Protein AF-A0A8T4ZAD9-F1 (afdb_monomer_lite)

Radius of gyration: 11.97 Å; chains: 1; bounding box: 28×23×26 Å

Structure (mmCIF, N/CA/C/O backbone):
data_AF-A0A8T4ZAD9-F1
#
_entry.id   AF-A0A8T4ZAD9-F1
#
loop_
_atom_site.group_PDB
_atom_site.id
_atom_site.type_symbol
_atom_site.label_atom_id
_atom_site.label_alt_id
_atom_site.label_comp_id
_atom_site.label_asym_id
_atom_site.label_entity_id
_atom_site.label_seq_id
_atom_site.pdbx_PDB_ins_code
_atom_site.Cartn_x
_atom_site.Cartn_y
_atom_site.Cartn_z
_atom_site.occupancy
_atom_site.B_iso_or_equiv
_atom_site.auth_seq_id
_atom_site.auth_comp_id
_atom_site.auth_asym_id
_atom_site.auth_atom_id
_atom_site.pdbx_PDB_model_num
ATOM 1 N N . MET A 1 1 ? 14.221 -14.258 7.822 1.00 49.50 1 MET A N 1
ATOM 2 C CA . MET A 1 1 ? 14.203 -13.066 6.923 1.00 49.50 1 MET A CA 1
ATOM 3 C C . MET A 1 1 ? 14.403 -13.538 5.474 1.00 49.50 1 MET A C 1
ATOM 5 O O . MET A 1 1 ? 15.285 -13.059 4.767 1.00 49.50 1 MET A O 1
ATOM 9 N N . GLU A 1 2 ? 13.616 -14.534 5.043 1.00 52.19 2 GLU A N 1
ATOM 10 C CA . GLU A 1 2 ? 14.010 -15.451 3.952 1.00 52.19 2 GLU A CA 1
ATOM 11 C C . GLU A 1 2 ? 13.027 -15.553 2.778 1.00 52.19 2 GLU A C 1
ATOM 13 O O . GLU A 1 2 ? 13.408 -16.067 1.733 1.00 52.19 2 GLU A O 1
ATOM 18 N N . ALA A 1 3 ? 11.816 -14.998 2.869 1.00 54.69 3 ALA A N 1
ATOM 19 C CA . ALA A 1 3 ? 10.784 -15.200 1.842 1.00 54.69 3 ALA A CA 1
ATOM 20 C C . ALA A 1 3 ? 11.057 -14.505 0.486 1.00 54.69 3 ALA A C 1
ATOM 22 O O . ALA A 1 3 ? 10.388 -14.789 -0.501 1.00 54.69 3 ALA A O 1
ATOM 23 N N . LEU A 1 4 ? 12.035 -13.595 0.408 1.00 56.22 4 LEU A N 1
ATOM 24 C CA . LEU A 1 4 ? 12.264 -12.741 -0.771 1.00 56.22 4 LEU A CA 1
ATOM 25 C C . LEU A 1 4 ? 13.519 -13.089 -1.578 1.00 56.22 4 LEU A C 1
ATOM 27 O O . LEU A 1 4 ? 13.710 -12.537 -2.658 1.00 56.22 4 LEU A O 1
ATOM 31 N N . LYS A 1 5 ? 14.389 -13.983 -1.084 1.00 52.28 5 LYS A N 1
ATOM 32 C CA . LYS A 1 5 ? 15.705 -14.227 -1.706 1.00 52.28 5 LYS A CA 1
ATOM 33 C C . LYS A 1 5 ? 15.655 -14.994 -3.036 1.00 52.28 5 LYS A C 1
ATOM 35 O O . LYS A 1 5 ? 16.658 -14.988 -3.740 1.00 52.28 5 LYS A O 1
ATOM 40 N N . GLY A 1 6 ? 14.525 -15.610 -3.393 1.00 53.94 6 GLY A N 1
ATOM 41 C CA . GLY A 1 6 ? 14.392 -16.404 -4.625 1.00 53.94 6 GLY A CA 1
ATOM 42 C C . GLY A 1 6 ? 13.494 -15.812 -5.718 1.00 53.94 6 GLY A C 1
ATOM 43 O O . GLY A 1 6 ? 13.597 -16.235 -6.862 1.00 53.94 6 GLY A O 1
ATOM 44 N N . VAL A 1 7 ? 12.624 -14.847 -5.393 1.00 59.72 7 VAL A N 1
ATOM 45 C CA . VAL A 1 7 ? 11.522 -14.418 -6.289 1.00 59.72 7 VAL A CA 1
ATOM 46 C C . VAL A 1 7 ? 11.778 -13.047 -6.928 1.00 59.72 7 VAL A C 1
ATOM 48 O O . VAL A 1 7 ? 11.274 -12.750 -8.006 1.00 59.72 7 VAL A O 1
ATOM 51 N N . VAL A 1 8 ? 12.605 -12.207 -6.301 1.00 59.69 8 VAL A N 1
ATOM 52 C CA . VAL A 1 8 ? 12.916 -10.850 -6.770 1.00 59.69 8 VAL A CA 1
ATOM 53 C C . VAL A 1 8 ? 14.418 -10.614 -6.698 1.00 59.69 8 VAL A C 1
ATOM 55 O O . VAL A 1 8 ? 15.019 -10.648 -5.626 1.00 59.69 8 VAL A O 1
ATOM 58 N N . GLY A 1 9 ? 15.045 -10.354 -7.849 1.00 74.94 9 GLY A N 1
ATOM 59 C CA . GLY A 1 9 ? 16.473 -10.043 -7.907 1.00 74.94 9 GLY A CA 1
ATOM 60 C C . GLY A 1 9 ? 16.815 -8.855 -7.001 1.00 74.94 9 GLY A C 1
ATOM 61 O O . GLY A 1 9 ? 16.072 -7.874 -6.947 1.00 74.94 9 GLY A O 1
ATOM 62 N N . GLY A 1 10 ? 17.958 -8.904 -6.307 1.00 73.88 10 GLY A N 1
ATOM 63 C CA . GLY A 1 10 ? 18.333 -7.905 -5.291 1.00 73.88 10 GLY A CA 1
ATOM 64 C C . GLY A 1 10 ? 18.293 -6.446 -5.773 1.00 73.88 10 GLY A C 1
ATOM 65 O O . GLY A 1 10 ? 18.010 -5.543 -4.988 1.00 73.88 10 GLY A O 1
ATOM 66 N N . LYS A 1 11 ? 18.481 -6.207 -7.081 1.00 73.12 11 LYS A N 1
ATOM 67 C CA . LYS A 1 11 ? 18.315 -4.884 -7.710 1.00 73.12 11 LYS A CA 1
ATOM 68 C C . LYS A 1 11 ? 16.866 -4.381 -7.672 1.00 73.12 11 LYS A C 1
ATOM 70 O O . LYS A 1 11 ? 16.649 -3.196 -7.432 1.00 73.12 11 LYS A O 1
ATOM 75 N N . MET A 1 12 ? 15.885 -5.256 -7.891 1.00 72.19 12 MET A N 1
ATOM 76 C CA . MET A 1 12 ? 14.461 -4.917 -7.821 1.00 72.19 12 MET A CA 1
ATOM 77 C C . MET A 1 12 ? 14.048 -4.645 -6.374 1.00 72.19 12 MET A C 1
ATOM 79 O O . MET A 1 12 ? 13.437 -3.617 -6.101 1.00 72.19 12 MET A O 1
ATOM 83 N N . LEU A 1 13 ? 14.505 -5.477 -5.432 1.00 72.62 13 LEU A N 1
ATOM 84 C CA . LEU A 1 13 ? 14.277 -5.261 -4.002 1.00 72.62 13 LEU A CA 1
ATOM 85 C C . LEU A 1 13 ? 14.858 -3.920 -3.521 1.00 72.62 13 LEU A C 1
ATOM 87 O O . LEU A 1 13 ? 14.209 -3.191 -2.775 1.00 72.62 13 LEU A O 1
ATOM 91 N N . ALA A 1 14 ? 16.062 -3.562 -3.976 1.00 75.81 14 ALA A N 1
ATOM 92 C CA . ALA A 1 14 ? 16.683 -2.281 -3.645 1.00 75.81 14 ALA A CA 1
ATOM 93 C C . ALA A 1 14 ? 15.895 -1.079 -4.196 1.00 75.81 14 ALA A C 1
ATOM 95 O O . ALA A 1 14 ? 15.820 -0.050 -3.527 1.00 75.81 14 ALA A O 1
ATOM 96 N N . ARG A 1 15 ? 15.281 -1.198 -5.382 1.00 77.19 15 ARG A N 1
ATOM 97 C CA . ARG A 1 15 ? 14.387 -0.161 -5.927 1.00 77.19 15 ARG A CA 1
ATOM 98 C C . ARG A 1 15 ? 13.083 -0.067 -5.131 1.00 77.19 15 ARG A C 1
ATOM 100 O O . ARG A 1 15 ? 12.699 1.031 -4.753 1.00 77.19 15 ARG A O 1
ATOM 107 N N . MET A 1 16 ? 12.466 -1.200 -4.794 1.00 75.56 16 MET A N 1
ATOM 108 C CA . MET A 1 16 ? 11.219 -1.251 -4.012 1.00 75.56 16 MET A CA 1
ATOM 109 C C . MET A 1 16 ? 11.385 -0.746 -2.571 1.00 75.56 16 MET A C 1
ATOM 111 O O . MET A 1 16 ? 10.428 -0.265 -1.979 1.00 75.56 16 MET A O 1
ATOM 115 N N . LYS A 1 17 ? 12.593 -0.837 -1.997 1.00 74.25 17 LYS A N 1
ATOM 116 C CA . LYS A 1 17 ? 12.921 -0.233 -0.694 1.00 74.25 17 LYS A CA 1
ATOM 117 C C . LYS A 1 17 ? 13.049 1.291 -0.742 1.00 74.25 17 LYS A C 1
ATOM 119 O O . LYS A 1 17 ? 12.830 1.933 0.277 1.00 74.25 17 LYS A O 1
ATOM 124 N N . LYS A 1 18 ? 13.452 1.856 -1.885 1.00 81.56 18 LYS A N 1
ATOM 125 C CA . LYS A 1 18 ? 13.571 3.312 -2.076 1.00 81.56 18 LYS A CA 1
ATOM 126 C C . LYS A 1 18 ? 12.231 3.970 -2.379 1.00 81.56 18 LYS A C 1
ATOM 128 O O . LYS A 1 18 ? 12.085 5.166 -2.171 1.00 81.56 18 LYS A O 1
ATOM 133 N N . GLU A 1 19 ? 11.285 3.201 -2.900 1.00 85.12 19 GLU A N 1
ATOM 134 C CA . GLU A 1 19 ? 9.935 3.676 -3.141 1.00 85.12 19 GLU A CA 1
ATOM 135 C C . GLU A 1 19 ? 9.136 3.618 -1.838 1.00 85.12 19 GLU A C 1
ATOM 137 O O . GLU A 1 19 ? 9.055 2.569 -1.200 1.00 85.12 19 GLU A O 1
ATOM 142 N N . SER A 1 20 ? 8.565 4.746 -1.432 1.00 88.50 20 SER A N 1
ATOM 143 C CA . SER A 1 20 ? 7.639 4.835 -0.309 1.00 88.50 20 SER A CA 1
ATOM 144 C C . SER A 1 20 ? 6.210 4.984 -0.820 1.00 88.50 20 SER A C 1
ATOM 146 O O . SER A 1 20 ? 5.964 5.546 -1.888 1.00 88.50 20 SER A O 1
ATOM 148 N N . VAL A 1 21 ? 5.262 4.451 -0.057 1.00 89.44 21 VAL A N 1
ATOM 149 C CA . VAL A 1 21 ? 3.829 4.585 -0.315 1.00 89.44 21 VAL A CA 1
ATOM 150 C C . VAL A 1 21 ? 3.114 4.990 0.962 1.00 89.44 21 VAL A C 1
ATOM 152 O O . VAL A 1 21 ? 3.495 4.577 2.061 1.00 89.44 21 VAL A O 1
ATOM 155 N N . GLU A 1 22 ? 2.064 5.787 0.815 1.00 89.75 22 GLU A N 1
ATOM 156 C CA . GLU A 1 22 ? 1.136 6.064 1.902 1.00 89.75 22 GLU A CA 1
ATOM 157 C C . GLU A 1 22 ? 0.144 4.907 2.012 1.00 89.75 22 GLU A C 1
ATOM 159 O O . GLU A 1 22 ? -0.497 4.511 1.037 1.00 89.75 22 GLU A O 1
ATOM 164 N N . CYS A 1 23 ? 0.050 4.307 3.196 1.00 87.75 23 CYS A N 1
ATOM 165 C CA . CYS A 1 23 ? -0.940 3.273 3.441 1.00 87.75 23 CYS A CA 1
ATOM 166 C C . CYS A 1 23 ? -2.293 3.930 3.750 1.00 87.75 23 CYS A C 1
ATOM 168 O O . CYS A 1 23 ? -2.391 4.590 4.784 1.00 87.75 23 CYS A O 1
ATOM 170 N N . PRO A 1 24 ? -3.350 3.691 2.951 1.00 85.75 24 PRO A N 1
ATOM 171 C CA . PRO A 1 24 ? -4.657 4.325 3.162 1.00 85.75 24 PRO A CA 1
ATOM 172 C C . PRO A 1 24 ? -5.370 3.845 4.438 1.00 85.75 24 PRO A C 1
ATOM 174 O O . PRO A 1 24 ? -6.299 4.493 4.900 1.00 85.75 24 PRO A O 1
ATOM 177 N N . VAL A 1 25 ? -4.941 2.718 5.023 1.00 86.06 25 VAL A N 1
ATOM 178 C CA . VAL A 1 25 ? -5.505 2.183 6.277 1.00 86.06 25 VAL A CA 1
ATOM 179 C C . VAL A 1 25 ? -4.865 2.840 7.493 1.00 86.06 25 VAL A C 1
ATOM 181 O O . VAL A 1 25 ? -5.553 3.263 8.413 1.00 86.06 25 VAL A O 1
ATOM 184 N N . THR A 1 26 ? -3.532 2.896 7.523 1.00 84.94 26 THR A N 1
ATOM 185 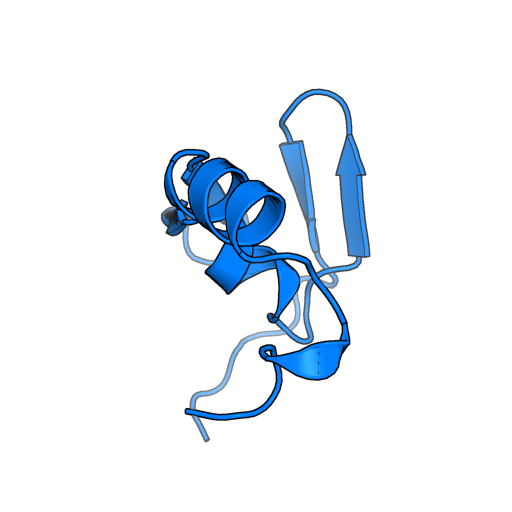C CA . THR A 1 26 ? -2.791 3.382 8.696 1.00 84.94 26 THR A CA 1
ATOM 186 C C . THR A 1 26 ? -2.397 4.851 8.589 1.00 84.94 26 THR A C 1
ATOM 188 O O . THR A 1 26 ? -1.773 5.341 9.523 1.00 84.94 26 THR A O 1
ATOM 191 N N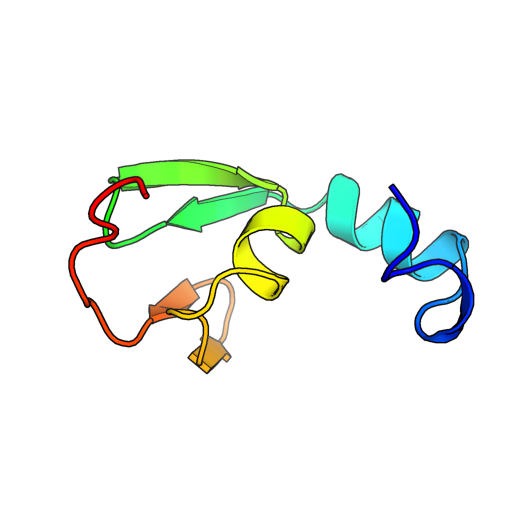 . LEU A 1 27 ? -2.664 5.506 7.451 1.00 86.00 27 LEU A N 1
ATOM 192 C CA . LEU A 1 27 ? -2.268 6.885 7.122 1.00 86.00 27 LEU A CA 1
ATOM 193 C C . LEU A 1 27 ? -0.792 7.175 7.438 1.00 86.00 27 LEU A C 1
ATOM 195 O O . LEU A 1 27 ? -0.426 8.228 7.944 1.00 86.00 27 LEU A O 1
ATOM 199 N N . ASN A 1 28 ? 0.060 6.183 7.178 1.00 86.62 28 ASN A N 1
ATOM 200 C CA . ASN A 1 28 ? 1.490 6.235 7.457 1.00 86.62 28 ASN A CA 1
ATOM 201 C C . ASN A 1 28 ? 2.275 5.918 6.189 1.00 86.62 28 ASN A C 1
ATOM 203 O O . ASN A 1 28 ? 1.894 5.030 5.416 1.00 86.62 28 ASN A O 1
ATOM 207 N N . VAL A 1 29 ? 3.400 6.609 6.021 1.00 88.88 29 VAL A N 1
ATOM 208 C CA . VAL A 1 29 ? 4.344 6.377 4.928 1.00 88.88 29 VAL A CA 1
ATOM 209 C C . VAL A 1 29 ? 5.222 5.180 5.278 1.00 88.88 29 VAL A C 1
ATOM 211 O O . VAL A 1 29 ? 5.896 5.173 6.306 1.00 88.88 29 VAL A O 1
ATOM 214 N N . LYS A 1 30 ? 5.224 4.161 4.417 1.00 87.69 30 LYS A N 1
ATOM 215 C CA .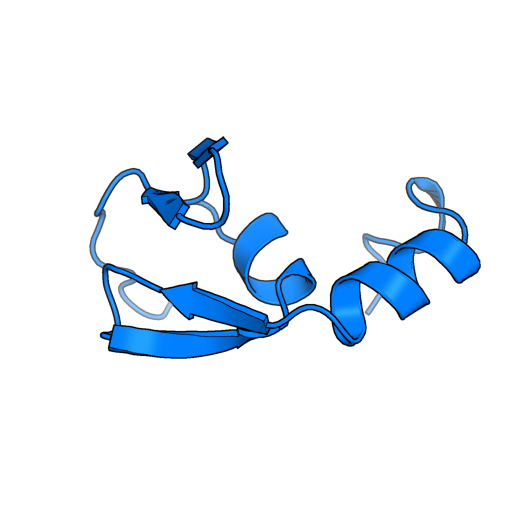 LYS A 1 30 ? 6.041 2.950 4.576 1.00 87.69 30 LYS A CA 1
ATOM 216 C C . LYS A 1 30 ? 6.732 2.570 3.266 1.00 87.69 30 LYS A C 1
ATOM 218 O O . LYS A 1 30 ? 6.267 2.973 2.197 1.00 87.69 30 LYS A O 1
ATOM 223 N N . PRO A 1 31 ? 7.832 1.801 3.304 1.00 89.50 31 PRO A N 1
ATOM 224 C CA . PRO A 1 31 ? 8.457 1.288 2.090 1.00 89.50 31 PRO A CA 1
ATOM 225 C C . PRO A 1 31 ? 7.461 0.457 1.273 1.00 89.50 31 PRO A C 1
ATOM 227 O O . PRO A 1 31 ? 6.731 -0.368 1.825 1.00 89.50 31 PRO A O 1
ATOM 230 N N . PHE A 1 32 ? 7.460 0.615 -0.050 1.00 88.38 32 PHE A N 1
ATOM 231 C CA . PHE A 1 32 ? 6.564 -0.121 -0.941 1.00 88.38 32 PHE A CA 1
ATOM 232 C C . PHE A 1 32 ? 6.717 -1.631 -0.775 1.00 88.38 32 PHE A C 1
ATOM 234 O O . PHE A 1 32 ? 5.722 -2.345 -0.780 1.00 88.38 32 PHE A O 1
ATOM 241 N N . VAL A 1 33 ? 7.938 -2.119 -0.545 1.00 88.44 33 VAL A N 1
ATOM 242 C CA . VAL A 1 33 ? 8.176 -3.541 -0.257 1.00 88.44 33 VAL A CA 1
ATOM 243 C C . VAL A 1 33 ? 7.393 -4.050 0.961 1.00 88.44 33 VAL A C 1
ATOM 245 O O . VAL A 1 33 ? 6.907 -5.173 0.933 1.00 88.44 33 VAL A O 1
ATOM 248 N N . GLU A 1 34 ? 7.228 -3.241 2.010 1.00 86.62 34 GLU A N 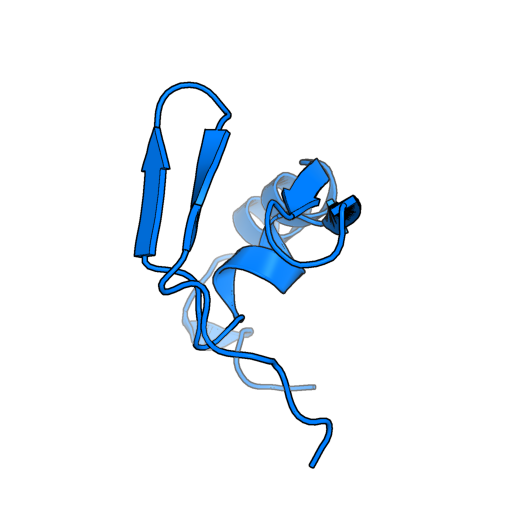1
ATOM 249 C CA . GLU A 1 34 ? 6.435 -3.618 3.186 1.00 86.62 34 GLU A CA 1
ATOM 250 C C . GLU A 1 34 ? 4.946 -3.669 2.833 1.00 86.62 34 GLU A C 1
ATOM 252 O O . GLU A 1 34 ? 4.238 -4.598 3.211 1.00 86.62 34 GLU A O 1
ATOM 257 N N . CYS A 1 35 ? 4.480 -2.699 2.043 1.00 89.19 35 CYS A N 1
ATOM 258 C CA . CYS A 1 35 ? 3.111 -2.681 1.550 1.00 89.19 35 CYS A CA 1
ATOM 259 C C . CYS A 1 35 ? 2.818 -3.861 0.610 1.00 89.19 35 CYS A C 1
ATOM 261 O O . CYS A 1 35 ? 1.774 -4.479 0.747 1.00 89.19 35 CYS A O 1
ATOM 263 N N . PHE A 1 36 ? 3.744 -4.223 -0.278 1.00 87.19 36 PHE A N 1
ATOM 264 C CA . PHE A 1 36 ? 3.616 -5.342 -1.216 1.00 87.19 36 PHE A CA 1
ATOM 265 C C . PHE A 1 36 ? 3.464 -6.701 -0.517 1.00 87.19 36 PHE A C 1
ATOM 267 O O . PHE A 1 36 ? 2.810 -7.596 -1.038 1.00 87.19 36 PHE A O 1
ATOM 274 N N . LEU A 1 37 ? 4.050 -6.850 0.673 1.00 87.25 37 LEU A N 1
ATOM 275 C CA . LEU A 1 37 ? 3.939 -8.058 1.496 1.00 87.25 37 LEU A CA 1
ATOM 276 C C . LEU A 1 37 ? 2.701 -8.057 2.403 1.00 87.25 37 LEU A C 1
ATOM 278 O O . LEU A 1 37 ? 2.456 -9.032 3.111 1.00 87.25 37 LEU A O 1
ATOM 282 N N . CYS A 1 38 ? 1.940 -6.964 2.432 1.00 86.69 38 CYS A N 1
ATOM 283 C CA . CYS A 1 38 ? 0.768 -6.840 3.281 1.00 86.69 38 CYS A CA 1
ATOM 284 C C . CYS A 1 38 ? -0.364 -7.738 2.754 1.00 86.69 38 CYS A C 1
ATOM 286 O O . CYS A 1 38 ? -0.685 -7.653 1.569 1.00 86.69 38 CYS A O 1
ATOM 288 N N . PRO A 1 39 ? -1.059 -8.515 3.606 1.00 85.62 39 PRO A N 1
ATOM 289 C CA . PRO A 1 39 ? -2.210 -9.317 3.172 1.00 85.62 39 PRO A CA 1
ATOM 290 C C . PRO A 1 39 ? -3.367 -8.453 2.651 1.00 85.62 39 PRO A C 1
ATOM 292 O O . PRO A 1 39 ? -4.202 -8.921 1.887 1.00 85.62 39 PRO A O 1
ATOM 295 N N . ASN A 1 40 ? -3.406 -7.175 3.039 1.00 87.38 40 ASN A N 1
ATOM 296 C CA . ASN A 1 40 ? -4.370 -6.213 2.526 1.00 87.38 40 ASN A CA 1
ATOM 297 C C . ASN A 1 40 ? -4.012 -5.659 1.138 1.00 87.38 40 ASN A C 1
ATOM 299 O O . ASN A 1 40 ? -4.825 -4.927 0.582 1.00 87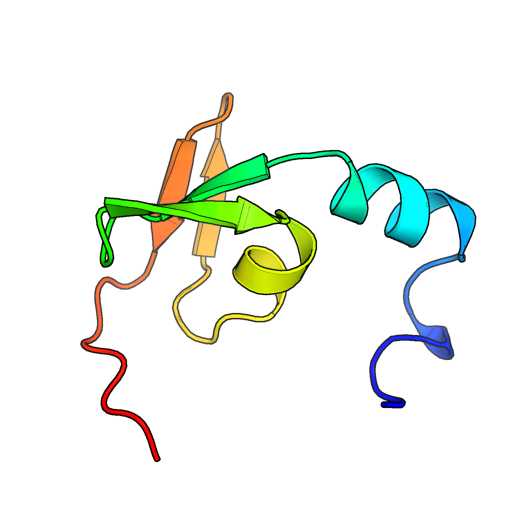.38 40 ASN A O 1
ATOM 303 N N . PHE A 1 41 ? -2.821 -5.915 0.590 1.00 89.81 41 PHE A N 1
ATOM 304 C CA . PHE A 1 41 ? -2.398 -5.332 -0.684 1.00 89.81 41 PHE A CA 1
ATOM 305 C C . PHE A 1 41 ? -3.149 -5.952 -1.864 1.00 89.81 41 PHE A C 1
ATOM 307 O O . PHE A 1 41 ? -3.116 -7.162 -2.059 1.00 89.81 41 PHE A O 1
ATOM 314 N N . ILE A 1 42 ? -3.793 -5.109 -2.677 1.00 90.88 42 ILE A N 1
ATOM 315 C CA . ILE A 1 42 ? -4.444 -5.538 -3.923 1.00 90.88 42 ILE A CA 1
ATOM 316 C C . ILE A 1 42 ? -3.592 -5.111 -5.116 1.00 90.88 42 ILE A C 1
ATOM 318 O O . ILE A 1 42 ? -3.190 -5.933 -5.935 1.00 90.88 42 ILE A O 1
ATOM 322 N N . ARG A 1 43 ? -3.355 -3.799 -5.248 1.00 89.81 43 ARG A N 1
ATOM 323 C CA . ARG A 1 43 ? -2.625 -3.207 -6.376 1.00 89.81 43 ARG A CA 1
ATOM 324 C C . ARG A 1 43 ? -2.206 -1.770 -6.089 1.00 89.81 43 ARG A C 1
ATOM 326 O O . ARG A 1 43 ? -2.749 -1.120 -5.200 1.00 89.81 43 ARG A O 1
ATOM 333 N N . ARG A 1 44 ? -1.300 -1.250 -6.917 1.00 87.44 44 ARG A N 1
ATOM 334 C CA . ARG A 1 44 ? -0.935 0.170 -6.977 1.00 87.44 44 ARG A CA 1
ATOM 335 C C . ARG A 1 44 ? -1.268 0.727 -8.360 1.00 87.44 44 ARG A C 1
ATOM 337 O O . ARG A 1 44 ? -0.852 0.145 -9.358 1.00 87.44 44 ARG A O 1
ATOM 344 N N . ILE A 1 45 ? -2.001 1.837 -8.427 1.00 87.31 45 ILE A N 1
ATOM 345 C CA . ILE A 1 45 ? -2.374 2.515 -9.678 1.00 87.31 45 ILE A CA 1
ATOM 346 C C . ILE A 1 45 ? -1.935 3.970 -9.577 1.00 87.31 45 ILE A C 1
ATOM 348 O O . ILE A 1 45 ? -2.293 4.651 -8.629 1.00 87.31 45 ILE A O 1
ATOM 352 N N . LYS A 1 46 ? -1.145 4.451 -10.546 1.00 85.69 46 LYS A N 1
ATOM 353 C CA . LYS A 1 46 ? -0.687 5.856 -10.624 1.00 85.69 46 LYS A CA 1
ATOM 354 C C . LYS A 1 46 ? -0.036 6.415 -9.340 1.00 85.69 46 LYS A C 1
ATOM 356 O O . LYS A 1 46 ? 0.010 7.621 -9.155 1.00 85.69 46 LYS A O 1
ATOM 361 N N . GLY A 1 47 ? 0.515 5.554 -8.483 1.00 79.06 47 GLY A N 1
ATOM 362 C CA . GLY A 1 47 ? 1.136 5.960 -7.217 1.00 79.06 47 GLY A CA 1
ATOM 363 C C . GLY A 1 47 ? 0.278 5.686 -5.983 1.00 79.06 47 GLY A C 1
ATOM 364 O O . GLY A 1 47 ? 0.838 5.551 -4.901 1.00 79.06 47 GLY A O 1
ATOM 365 N N . GLU A 1 48 ? -1.027 5.489 -6.154 1.00 83.62 48 GLU A N 1
ATOM 366 C CA . GLU A 1 48 ? -1.971 5.228 -5.070 1.00 83.62 48 GLU A CA 1
ATOM 367 C C . GLU A 1 48 ? -2.084 3.728 -4.785 1.00 83.62 48 GLU A C 1
ATOM 369 O O . GLU A 1 48 ? -2.178 2.897 -5.697 1.00 83.62 48 GLU A O 1
ATOM 374 N N . VAL A 1 49 ? -2.054 3.368 -3.502 1.00 89.81 49 VAL A N 1
ATOM 375 C CA . VAL A 1 49 ? -2.197 1.984 -3.042 1.00 89.81 49 VAL A CA 1
ATOM 376 C C . VAL A 1 49 ? -3.666 1.680 -2.800 1.00 89.81 49 VAL A C 1
ATOM 378 O O . VAL A 1 49 ? -4.328 2.347 -2.014 1.00 89.81 49 VAL A O 1
ATOM 381 N N . HIS A 1 50 ? -4.150 0.611 -3.423 1.00 89.00 50 HIS A N 1
ATOM 382 C CA . HIS A 1 50 ? -5.473 0.061 -3.175 1.00 89.00 50 HIS A CA 1
ATOM 383 C C . HIS A 1 50 ? -5.331 -1.173 -2.289 1.00 89.00 50 HIS A C 1
ATOM 385 O O . HIS A 1 50 ? -4.592 -2.111 -2.614 1.00 89.00 50 HIS A O 1
ATOM 391 N N . CYS A 1 51 ? -6.058 -1.173 -1.177 1.00 90.56 51 CYS A N 1
ATOM 392 C CA . CYS A 1 51 ? -6.043 -2.251 -0.203 1.00 90.56 51 CYS A CA 1
ATOM 393 C C . CYS A 1 51 ? -7.445 -2.798 0.073 1.00 90.56 51 CYS A C 1
ATOM 395 O O . CYS A 1 51 ? -8.432 -2.095 -0.127 1.00 90.56 51 CYS A O 1
ATOM 397 N N . LEU A 1 52 ? -7.519 -4.016 0.612 1.00 86.50 52 LEU A N 1
ATOM 398 C CA . LEU A 1 52 ? -8.770 -4.636 1.067 1.00 86.50 52 LEU A CA 1
ATOM 399 C C . LEU A 1 52 ? -9.422 -3.869 2.229 1.00 86.50 52 LEU A C 1
ATOM 401 O O . LEU A 1 52 ? -10.609 -4.041 2.478 1.00 86.50 52 LEU A O 1
ATOM 405 N N . GLY A 1 53 ? -8.660 -3.024 2.934 1.00 78.94 53 GLY A N 1
ATOM 406 C CA . GLY A 1 53 ? -9.175 -2.211 4.036 1.00 78.94 53 GLY A CA 1
ATOM 407 C C . GLY A 1 53 ? -9.532 -3.020 5.285 1.00 78.94 53 GLY A C 1
ATOM 408 O O . GLY A 1 53 ? -10.199 -2.494 6.172 1.00 78.94 53 GLY A O 1
ATOM 409 N N . LEU A 1 54 ? -9.095 -4.282 5.385 1.00 79.31 54 LEU A N 1
ATOM 410 C CA . LEU A 1 54 ? -9.295 -5.071 6.595 1.00 79.31 54 LEU A CA 1
ATOM 411 C C . LEU A 1 54 ? -8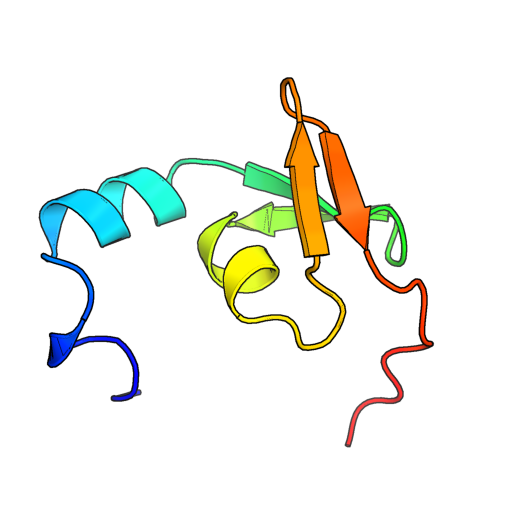.419 -4.496 7.705 1.00 79.31 54 LEU A C 1
ATOM 413 O O . LEU A 1 54 ? -7.236 -4.205 7.490 1.00 79.31 54 LEU A O 1
ATOM 417 N N . ASN A 1 55 ? -8.990 -4.367 8.904 1.00 69.25 55 ASN A N 1
ATOM 418 C CA . ASN A 1 55 ? -8.224 -3.990 10.082 1.00 69.25 55 ASN A CA 1
ATOM 419 C C . ASN A 1 55 ? -7.074 -4.983 10.258 1.00 69.25 55 ASN A C 1
ATOM 421 O O . ASN A 1 55 ? -7.292 -6.179 10.441 1.00 69.25 55 ASN A O 1
ATOM 425 N N . LEU A 1 56 ? -5.841 -4.476 10.193 1.00 65.12 56 LEU A N 1
ATOM 426 C CA . LEU A 1 56 ? -4.652 -5.224 10.576 1.00 65.12 56 LEU A CA 1
ATOM 427 C C . LEU A 1 56 ? -4.680 -5.356 12.103 1.00 65.12 56 LEU A C 1
ATOM 429 O O . LEU A 1 56 ? -3.977 -4.637 12.809 1.00 65.12 56 LEU A O 1
ATOM 433 N N . THR A 1 57 ? -5.533 -6.230 12.638 1.00 56.12 57 THR A N 1
ATOM 434 C CA . THR A 1 57 ? -5.370 -6.698 14.012 1.00 56.12 57 THR A CA 1
ATOM 435 C C . THR A 1 57 ? -4.008 -7.367 14.065 1.00 56.12 57 THR A C 1
ATOM 437 O O . THR A 1 57 ? -3.825 -8.420 13.459 1.00 56.12 57 THR A O 1
ATOM 440 N N . ARG A 1 58 ? -3.041 -6.707 14.717 1.00 48.94 58 ARG A N 1
ATOM 441 C CA . ARG A 1 58 ? -1.765 -7.309 15.120 1.00 48.94 58 ARG A CA 1
ATOM 442 C C . ARG A 1 58 ? -2.072 -8.693 15.707 1.00 48.94 58 ARG A C 1
ATOM 444 O O . ARG A 1 58 ? -2.674 -8.758 16.776 1.00 48.94 58 ARG A O 1
ATOM 451 N N . GLN A 1 59 ? -1.701 -9.753 14.998 1.00 43.97 59 GLN A N 1
ATOM 452 C CA . GLN A 1 59 ? -1.387 -11.041 15.610 1.00 43.97 59 GLN A CA 1
ATOM 453 C C . GLN A 1 59 ? 0.123 -11.101 15.788 1.00 43.97 59 GLN A C 1
ATOM 455 O O . GLN A 1 59 ? 0.832 -10.626 14.868 1.00 43.97 59 GLN A O 1
#

Foldseek 3Di:
DPPPPPPDDVVRVVVQQVDWAQDPQVRDIDRNVVLVPDPQFDDDDPRHTHGPNDPPPPD

Secondary structure (DSSP, 8-state):
--TTTTTS-HHHHHHHHH-EEEETTTTEEEEHHHHHT-TTEEEEETTEEEE--------

pLDDT: mean 78.02, std 13.32, range [43.97, 90.88]

Sequence (59 aa):
MEALKGVVGGKMLARMKKESVECPVTLNVKPFVECFLCPNFIRRIKGEVHCLGLNLTRQ